Protein AF-A0A2N2T262-F1 (afdb_monomer)

Sequence (69 aa):
VMRHCFFPRHLARSGRQTEAAEGIRALVIDKDNAPVWQPARIEDVTPAMVQLFFSSPWPAHSHPLRALA

Secondary structure (DSSP, 8-state):
-HHHHH--GGGT--GGGSHHHHHHIIIIIS--S----SSSSGGG--HHHHHGGGS-SS-GGG-TTTT--

Mean predicted aligned error: 4.12 Å

Radius of gyration: 14.5 Å; Cα contacts (8 Å, |Δi|>4): 56; chains: 1; bounding box: 36×29×35 Å

Nearest PDB structures (foldseek):
  3bpt-assembly1_A  TM=9.228E-01  e=1.387E-01  Homo sapiens
  3ju1-assembly2_B  TM=8.629E-01  e=3.193E-01  Shewanella oneidensis MR-1
  4j2u-assembly2_B  TM=7.058E-01  e=5.001E-01  Cereibacter sphaeroides 2.4.1
  4hdt-assembly1_A  TM=8.473E-01  e=1.488E+00  Mycolicibacterium thermoresistibile ATCC 19527

Foldseek 3Di:
DVVCQQPVVVVVDHRCRGPNNQVCCCCPNVVVVDGCDVVNDPVPDDPSSVVCVPPDPDDLVGPPCNPPD

pLDDT: mean 90.93, std 6.83, range [62.69, 98.25]

Structure (mmCIF, N/CA/C/O backbone):
data_AF-A0A2N2T262-F1
#
_entry.id   AF-A0A2N2T262-F1
#
loop_
_atom_site.group_PDB
_atom_site.id
_atom_site.type_symbol
_atom_site.label_atom_id
_atom_site.label_alt_id
_atom_site.label_comp_id
_atom_site.label_asym_id
_atom_site.label_entity_id
_atom_site.label_seq_id
_atom_site.pdbx_PDB_ins_code
_atom_site.Cartn_x
_atom_site.Cartn_y
_atom_site.Cartn_z
_atom_site.occupancy
_atom_site.B_iso_or_equiv
_atom_site.auth_seq_id
_atom_site.auth_comp_id
_atom_site.auth_asym_id
_atom_site.auth_atom_id
_atom_site.pdbx_PDB_model_num
ATOM 1 N N . VAL A 1 1 ? 10.007 -1.733 -5.551 1.00 62.69 1 VAL A N 1
ATOM 2 C CA . VAL A 1 1 ? 9.137 -1.418 -4.393 1.00 62.69 1 VAL A CA 1
ATOM 3 C C . VAL A 1 1 ? 7.884 -0.641 -4.805 1.00 62.69 1 VAL A C 1
ATOM 5 O O . VAL A 1 1 ? 6.817 -1.227 -4.733 1.00 62.69 1 VAL A O 1
ATOM 8 N N . MET A 1 2 ? 7.980 0.580 -5.359 1.00 78.50 2 MET A N 1
ATOM 9 C CA . MET A 1 2 ? 6.798 1.414 -5.692 1.00 78.50 2 MET A CA 1
ATOM 10 C C . MET A 1 2 ? 5.717 0.738 -6.556 1.00 78.50 2 MET A C 1
ATOM 12 O O . MET A 1 2 ? 4.532 0.905 -6.296 1.00 78.50 2 MET A O 1
ATOM 16 N N . ARG A 1 3 ? 6.086 -0.075 -7.558 1.00 86.19 3 ARG A N 1
ATOM 17 C CA . ARG A 1 3 ? 5.094 -0.763 -8.409 1.00 86.19 3 ARG A CA 1
ATOM 18 C C . ARG A 1 3 ? 4.171 -1.698 -7.617 1.00 86.19 3 AR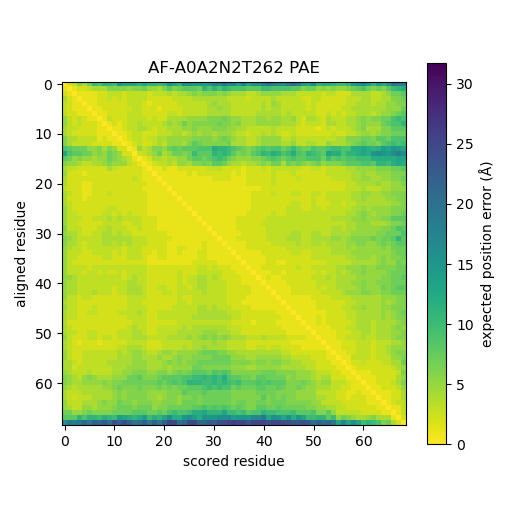G A C 1
ATOM 20 O O . ARG A 1 3 ? 2.992 -1.784 -7.938 1.00 86.19 3 ARG A O 1
ATOM 27 N N . HIS A 1 4 ? 4.686 -2.371 -6.587 1.00 89.44 4 HIS A N 1
ATOM 28 C CA . HIS A 1 4 ? 3.875 -3.261 -5.750 1.00 89.44 4 HIS A CA 1
ATOM 29 C C . HIS A 1 4 ? 2.868 -2.491 -4.891 1.00 89.44 4 HIS A C 1
ATOM 31 O O . HIS A 1 4 ? 1.795 -3.013 -4.635 1.00 89.44 4 HIS A O 1
ATOM 37 N N . CYS A 1 5 ? 3.145 -1.237 -4.522 1.00 88.94 5 CYS A N 1
ATOM 38 C CA . CYS A 1 5 ? 2.224 -0.405 -3.736 1.00 88.94 5 CYS A CA 1
ATOM 39 C C . CYS A 1 5 ? 0.913 -0.091 -4.482 1.00 88.94 5 CYS A C 1
ATOM 41 O O . CYS A 1 5 ? -0.150 -0.005 -3.869 1.00 88.94 5 CYS A O 1
ATOM 43 N N . PHE A 1 6 ? 0.979 0.054 -5.808 1.00 89.06 6 PHE A N 1
ATOM 44 C CA . PHE A 1 6 ? -0.176 0.403 -6.647 1.00 89.06 6 PHE A CA 1
ATOM 45 C C . PHE A 1 6 ? -0.745 -0.791 -7.427 1.00 89.06 6 PHE A C 1
ATOM 47 O O . PHE A 1 6 ? -1.898 -0.756 -7.851 1.00 89.06 6 PHE A O 1
ATOM 54 N N . PHE A 1 7 ? 0.039 -1.862 -7.599 1.00 89.19 7 PHE A N 1
ATOM 55 C CA . PHE A 1 7 ? -0.367 -3.066 -8.332 1.00 89.19 7 PHE A CA 1
ATOM 56 C C . PHE A 1 7 ? 0.012 -4.379 -7.611 1.00 89.19 7 PHE A C 1
ATOM 58 O O . PHE A 1 7 ? 0.700 -5.222 -8.203 1.00 89.19 7 PHE A O 1
ATOM 65 N N . PRO A 1 8 ? -0.420 -4.606 -6.355 1.00 88.19 8 PRO A N 1
ATOM 66 C CA . PRO A 1 8 ? -0.099 -5.818 -5.603 1.00 88.19 8 PRO A CA 1
ATOM 67 C C . PRO A 1 8 ? -0.967 -6.999 -6.062 1.00 88.19 8 PRO A C 1
ATOM 69 O O . PRO A 1 8 ? -1.859 -7.467 -5.353 1.00 88.19 8 PRO A O 1
ATOM 72 N N . ARG A 1 9 ? -0.687 -7.530 -7.260 1.00 85.25 9 ARG A N 1
ATOM 73 C CA . ARG A 1 9 ? -1.385 -8.719 -7.793 1.00 85.25 9 ARG A CA 1
ATOM 74 C C . ARG A 1 9 ? -1.291 -9.921 -6.852 1.00 85.25 9 ARG A C 1
ATOM 76 O O . ARG A 1 9 ? -2.215 -10.718 -6.789 1.00 85.25 9 ARG A O 1
ATOM 83 N N . HIS A 1 10 ? -0.193 -10.019 -6.109 1.00 87.19 10 HIS A N 1
ATOM 84 C CA . HIS A 1 10 ? 0.044 -11.075 -5.132 1.00 87.19 10 HIS A CA 1
ATOM 85 C C . HIS A 1 10 ? -0.855 -10.991 -3.887 1.00 87.19 10 HIS A C 1
ATOM 87 O O . HIS A 1 10 ? 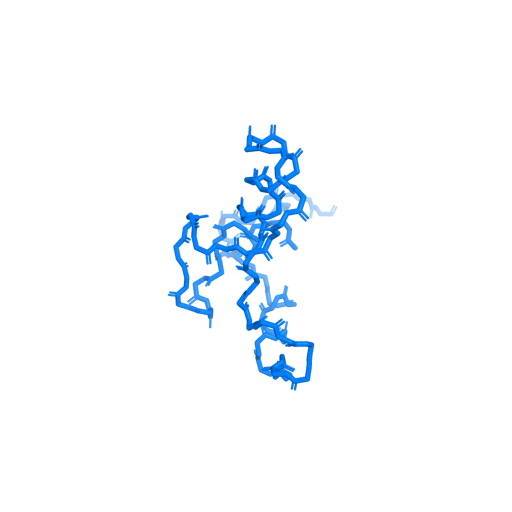-0.976 -11.977 -3.171 1.00 87.19 10 HIS A 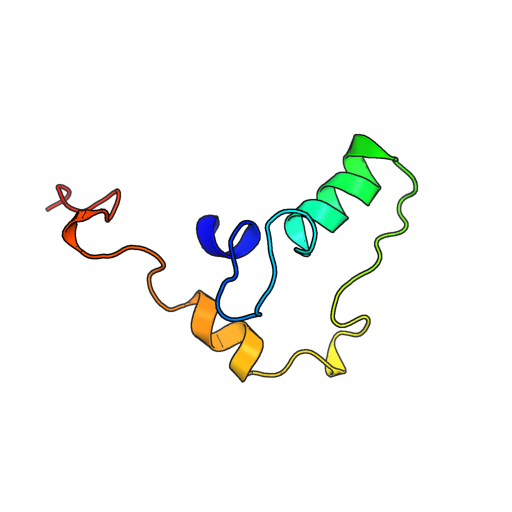O 1
ATOM 93 N N . LEU A 1 11 ? -1.508 -9.849 -3.649 1.00 89.69 11 LEU A N 1
ATOM 94 C CA . LEU A 1 11 ? -2.537 -9.682 -2.618 1.00 89.69 11 LEU A CA 1
ATOM 95 C C . LEU A 1 11 ? -3.959 -9.727 -3.198 1.00 89.69 11 LEU A C 1
ATOM 97 O O . LEU A 1 11 ? -4.906 -9.407 -2.489 1.00 89.69 11 LEU A O 1
ATOM 101 N N . ALA A 1 12 ? -4.114 -10.062 -4.486 1.00 88.62 12 ALA A N 1
ATOM 102 C CA . ALA A 1 12 ? -5.388 -10.034 -5.212 1.00 88.62 12 ALA A CA 1
ATOM 103 C C . ALA A 1 12 ? -6.130 -8.679 -5.150 1.00 88.62 12 ALA A C 1
ATOM 105 O O . ALA A 1 12 ? -7.354 -8.623 -5.252 1.00 88.62 12 ALA A O 1
ATOM 106 N N . ARG A 1 13 ? -5.393 -7.566 -5.023 1.00 88.38 13 ARG A N 1
ATOM 107 C CA . ARG A 1 13 ? -5.958 -6.209 -4.966 1.00 88.38 13 ARG A CA 1
ATOM 108 C C . ARG A 1 13 ? -5.752 -5.463 -6.281 1.00 88.38 13 ARG A C 1
ATOM 110 O O . ARG A 1 13 ? -4.727 -5.605 -6.952 1.00 88.38 13 ARG A O 1
ATOM 117 N N . SER A 1 14 ? -6.734 -4.640 -6.636 1.00 81.50 14 SER A N 1
ATOM 118 C CA . SER A 1 14 ? -6.681 -3.713 -7.771 1.00 81.50 14 SER A CA 1
ATOM 119 C C . SER A 1 14 ? -6.419 -2.286 -7.286 1.00 81.50 14 SER A C 1
ATOM 121 O O . SER A 1 14 ? -6.637 -1.991 -6.119 1.00 81.50 14 SER A O 1
ATOM 123 N N . GLY A 1 15 ? -5.952 -1.391 -8.163 1.00 75.62 15 GLY A N 1
ATOM 124 C CA . GLY A 1 15 ? -5.347 -0.105 -7.780 1.00 75.62 15 GLY A CA 1
ATOM 125 C C . GLY A 1 15 ? -6.116 0.774 -6.779 1.00 75.62 15 GLY A C 1
ATOM 126 O O . GLY A 1 15 ? -5.473 1.445 -5.987 1.00 75.62 15 GLY A O 1
ATOM 127 N N . ARG A 1 16 ? -7.459 0.759 -6.752 1.00 80.31 16 ARG A N 1
ATOM 128 C CA . ARG A 1 16 ? -8.260 1.512 -5.755 1.00 80.31 16 ARG A CA 1
ATOM 129 C C . ARG A 1 16 ? -8.362 0.839 -4.381 1.00 80.31 16 ARG A C 1
ATOM 131 O O . ARG A 1 16 ? -8.818 1.471 -3.443 1.00 80.31 16 ARG A O 1
ATOM 138 N N . GLN A 1 17 ? -7.986 -0.429 -4.280 1.00 85.62 17 GLN A N 1
ATOM 139 C CA . GLN A 1 17 ? -8.111 -1.270 -3.088 1.00 85.62 17 GLN A CA 1
ATOM 140 C C . GLN A 1 17 ? -6.746 -1.537 -2.438 1.00 85.62 17 GLN A C 1
ATOM 142 O O . GLN A 1 17 ? -6.556 -2.575 -1.814 1.00 85.62 17 GLN A O 1
ATOM 147 N N . THR A 1 18 ? -5.759 -0.665 -2.655 1.00 94.69 18 THR A N 1
ATOM 148 C CA . THR A 1 18 ? -4.424 -0.807 -2.060 1.00 94.69 18 THR A CA 1
ATOM 149 C C . THR A 1 18 ? -4.231 0.178 -0.917 1.00 94.69 18 THR A C 1
ATOM 151 O O . THR A 1 18 ? -4.789 1.272 -0.936 1.00 94.69 18 THR A O 1
ATOM 154 N N . GLU A 1 19 ? -3.353 -0.164 0.027 1.00 94.12 19 GLU A N 1
ATOM 155 C CA . GLU A 1 19 ? -3.018 0.719 1.154 1.00 94.12 19 GLU A CA 1
ATOM 156 C C . GLU A 1 19 ? -2.434 2.060 0.685 1.00 94.12 19 GLU A C 1
ATOM 158 O O . GLU A 1 19 ? -2.646 3.094 1.304 1.00 94.12 19 GLU A O 1
ATOM 163 N N . ALA A 1 20 ? -1.730 2.078 -0.453 1.00 94.31 20 ALA A N 1
ATOM 164 C CA . ALA A 1 20 ? -1.226 3.324 -1.021 1.00 94.31 20 ALA A CA 1
ATOM 165 C C . ALA A 1 20 ? -2.366 4.233 -1.502 1.00 94.31 20 ALA A C 1
ATOM 167 O O . ALA A 1 20 ? -2.347 5.433 -1.232 1.00 94.31 20 ALA A O 1
ATOM 168 N N . ALA A 1 21 ? -3.362 3.671 -2.196 1.00 95.06 21 ALA A N 1
ATOM 169 C CA . ALA A 1 21 ? -4.531 4.431 -2.624 1.00 95.06 21 ALA A CA 1
ATOM 170 C C . ALA A 1 21 ? -5.357 4.910 -1.425 1.00 95.06 21 ALA A C 1
ATOM 172 O O . ALA A 1 21 ? -5.808 6.053 -1.422 1.00 95.06 21 ALA A O 1
ATOM 173 N N . GLU A 1 22 ? -5.490 4.076 -0.396 1.00 96.25 22 GLU A N 1
ATOM 174 C CA . GLU A 1 22 ? -6.230 4.413 0.816 1.00 96.25 22 GLU A CA 1
ATOM 175 C C . GLU A 1 22 ? -5.548 5.511 1.639 1.00 96.25 22 GLU A C 1
ATOM 177 O O . GLU A 1 22 ? -6.197 6.465 2.063 1.00 96.25 22 GLU A O 1
ATOM 182 N N . GLY A 1 23 ? -4.223 5.452 1.788 1.00 95.94 23 GLY A N 1
ATOM 183 C CA . GLY A 1 23 ? -3.470 6.515 2.451 1.00 95.94 23 GLY A CA 1
ATOM 184 C C . GLY A 1 23 ? -3.583 7.851 1.712 1.00 95.94 23 GLY A C 1
ATOM 185 O O . GLY A 1 23 ? -3.767 8.892 2.341 1.00 95.94 23 GLY A O 1
ATOM 186 N N . ILE A 1 24 ? -3.541 7.831 0.373 1.00 96.12 24 ILE A N 1
ATOM 187 C CA . ILE A 1 24 ? -3.766 9.031 -0.450 1.00 96.12 24 ILE A CA 1
ATOM 188 C C . ILE A 1 24 ? -5.199 9.544 -0.278 1.00 96.12 24 ILE A C 1
ATOM 190 O O . ILE A 1 24 ? -5.389 10.751 -0.115 1.00 96.12 24 ILE A O 1
ATOM 194 N N . ARG A 1 25 ? -6.197 8.651 -0.294 1.00 97.25 25 ARG A N 1
ATOM 195 C CA . ARG A 1 25 ? -7.601 9.010 -0.075 1.00 97.25 25 ARG A CA 1
ATOM 196 C C . ARG A 1 25 ? -7.762 9.737 1.261 1.00 97.25 25 ARG A C 1
ATOM 198 O O . ARG A 1 25 ? -8.198 10.886 1.259 1.00 97.25 25 ARG A O 1
ATOM 205 N N . ALA A 1 26 ? -7.345 9.112 2.359 1.00 98.25 26 ALA A N 1
ATOM 206 C CA . ALA A 1 26 ? -7.548 9.628 3.710 1.00 98.25 26 ALA A CA 1
ATOM 207 C C . ALA A 1 26 ? -6.774 10.929 3.991 1.00 98.25 26 ALA A C 1
ATOM 209 O O . ALA A 1 26 ? -7.285 11.829 4.659 1.00 98.25 26 ALA A O 1
ATOM 210 N N . LEU A 1 27 ? -5.544 11.059 3.475 1.00 98.19 27 LEU A N 1
ATOM 211 C CA . LEU A 1 27 ? -4.67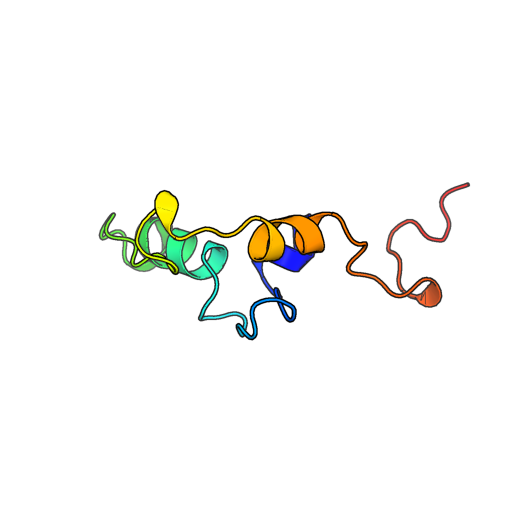7 12.204 3.780 1.00 98.19 27 LEU A CA 1
ATOM 212 C C . LEU A 1 27 ? -4.830 13.375 2.799 1.00 98.19 27 LEU A C 1
ATOM 214 O O . LEU A 1 27 ? -4.761 14.534 3.207 1.00 98.19 27 LEU A O 1
ATOM 218 N N . VAL A 1 28 ? -4.988 13.095 1.503 1.00 98.00 28 VAL A N 1
ATOM 219 C CA . VAL A 1 28 ? -4.873 14.111 0.439 1.00 98.00 28 VAL A CA 1
ATOM 220 C C . VAL A 1 28 ? -6.220 14.440 -0.193 1.00 98.00 28 VAL A C 1
ATOM 222 O O . VAL A 1 28 ? -6.493 15.619 -0.432 1.00 98.00 28 VAL A O 1
ATOM 225 N N . ILE A 1 29 ? -7.039 13.423 -0.479 1.00 96.62 29 ILE A N 1
ATOM 226 C CA . ILE A 1 29 ? -8.299 13.593 -1.216 1.00 96.62 29 ILE A CA 1
ATOM 227 C C . ILE A 1 29 ? -9.429 13.996 -0.269 1.00 96.62 29 ILE A C 1
ATOM 229 O O . ILE A 1 29 ? -9.901 15.129 -0.335 1.00 96.62 29 ILE A O 1
ATOM 233 N N . ASP A 1 30 ? -9.815 13.093 0.631 1.00 98.19 30 ASP A N 1
ATOM 234 C CA . ASP A 1 30 ? -10.944 13.286 1.545 1.00 98.19 30 ASP A CA 1
ATOM 235 C C . ASP A 1 30 ? -10.522 14.083 2.785 1.00 98.19 30 ASP A C 1
ATOM 237 O O . ASP A 1 30 ? -11.331 14.805 3.364 1.00 98.19 30 ASP A O 1
ATOM 241 N N . LYS A 1 31 ? -9.234 14.007 3.155 1.00 97.94 31 LYS A N 1
ATOM 242 C CA . LYS A 1 31 ? -8.633 14.712 4.305 1.00 97.94 31 LYS A CA 1
ATOM 243 C C . LYS A 1 31 ? -9.322 14.396 5.637 1.00 97.94 31 LYS A C 1
ATOM 245 O O . LYS A 1 31 ? -9.321 15.215 6.556 1.00 97.94 31 LYS A O 1
ATOM 250 N N . ASP A 1 32 ? -9.895 13.205 5.746 1.00 98.06 32 ASP A N 1
ATOM 251 C CA . ASP A 1 32 ? -10.580 12.730 6.946 1.00 98.06 32 ASP A CA 1
ATOM 252 C C . ASP A 1 32 ? -9.607 12.219 8.023 1.00 98.06 32 ASP A C 1
ATOM 254 O O . ASP A 1 32 ? -9.995 12.093 9.182 1.00 98.06 32 ASP A O 1
ATOM 258 N N . 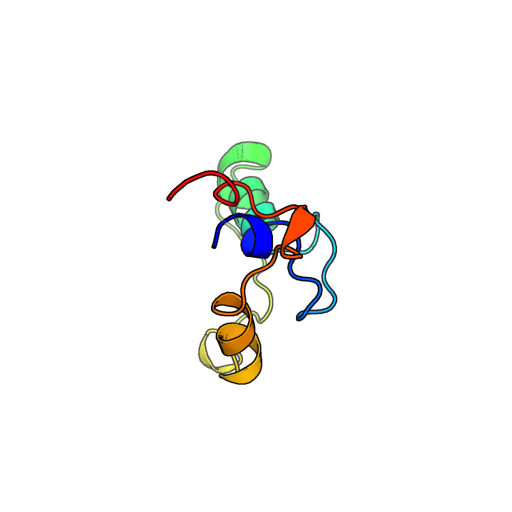ASN A 1 33 ? -8.339 11.969 7.666 1.00 97.38 33 ASN A N 1
ATOM 259 C CA . ASN A 1 33 ? -7.340 11.319 8.523 1.00 97.38 33 ASN A CA 1
ATOM 260 C C . ASN A 1 33 ? -7.813 9.961 9.087 1.00 97.38 33 ASN A C 1
ATOM 262 O O . ASN A 1 33 ? -7.346 9.529 10.142 1.00 97.38 33 ASN A O 1
ATOM 266 N N . ALA A 1 34 ? -8.719 9.279 8.384 1.00 97.69 34 ALA A N 1
ATOM 267 C CA . ALA A 1 34 ? -9.360 8.041 8.817 1.00 97.69 34 ALA A CA 1
ATOM 268 C C . ALA A 1 34 ? -9.187 6.932 7.760 1.00 97.69 34 ALA A C 1
ATOM 270 O O . ALA A 1 34 ? -10.145 6.563 7.075 1.00 97.69 34 ALA A O 1
ATOM 271 N N . PRO A 1 35 ? -7.965 6.394 7.593 1.00 97.12 35 PRO A N 1
ATOM 272 C CA . PRO A 1 35 ? -7.720 5.329 6.635 1.00 97.12 35 PRO A CA 1
ATOM 273 C C . PRO A 1 35 ? -8.322 3.988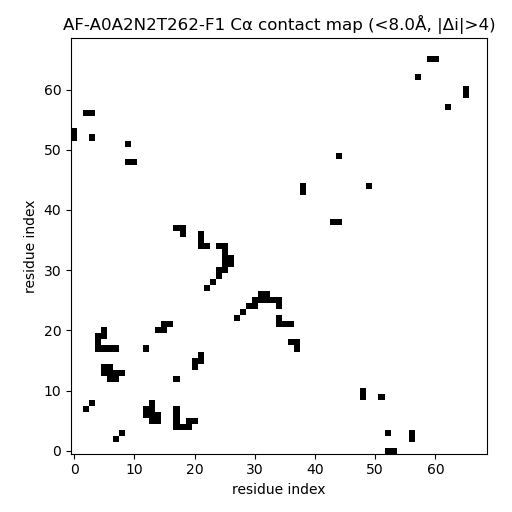 7.085 1.00 97.12 35 PRO A C 1
ATOM 275 O O . PRO A 1 35 ? -8.223 3.594 8.249 1.00 97.12 35 PRO A O 1
ATOM 278 N N . VAL A 1 36 ? -8.897 3.256 6.135 1.00 95.94 36 VAL A N 1
ATOM 279 C CA . VAL A 1 36 ? -9.477 1.918 6.291 1.00 95.94 36 VAL A CA 1
ATOM 280 C C . VAL A 1 36 ? -8.507 0.878 5.729 1.00 95.94 36 VAL A C 1
ATOM 282 O O . VAL A 1 36 ? -8.614 0.444 4.580 1.00 95.94 36 VAL A O 1
ATOM 285 N N . TRP A 1 37 ? -7.533 0.492 6.552 1.00 95.25 37 TRP A N 1
ATOM 286 C CA . TRP A 1 37 ? -6.471 -0.433 6.157 1.00 95.25 37 TRP A CA 1
ATOM 287 C C . TRP A 1 37 ? -6.944 -1.868 5.936 1.00 95.25 37 TRP A C 1
ATOM 289 O O . TRP A 1 37 ? -7.888 -2.350 6.570 1.00 95.25 37 TRP A O 1
ATOM 299 N N . GLN A 1 38 ? -6.231 -2.577 5.064 1.00 92.06 38 GLN A N 1
ATOM 300 C CA . GLN A 1 38 ? -6.416 -3.998 4.812 1.00 92.06 38 GLN A CA 1
ATOM 301 C C . GLN A 1 38 ? -5.066 -4.739 4.859 1.00 92.06 38 GLN A C 1
ATOM 303 O O . GLN A 1 38 ? -4.224 -4.581 3.972 1.00 92.06 38 GLN A O 1
ATOM 308 N N . PRO A 1 39 ? -4.854 -5.662 5.806 1.00 93.94 39 PRO A N 1
ATOM 309 C CA . PRO A 1 39 ? -5.712 -5.936 6.956 1.00 93.94 39 PRO A CA 1
ATOM 310 C C . PRO A 1 39 ? -5.761 -4.752 7.942 1.00 93.94 39 PRO A C 1
ATOM 312 O O . PRO A 1 39 ? -4.885 -3.892 7.937 1.00 93.94 39 PRO A O 1
ATOM 315 N N . ALA A 1 40 ? -6.804 -4.702 8.775 1.00 95.44 40 ALA A N 1
ATOM 316 C CA . ALA A 1 40 ? -7.083 -3.553 9.644 1.00 95.44 40 ALA A CA 1
ATOM 317 C C . ALA A 1 40 ? -6.083 -3.397 10.801 1.00 95.44 40 ALA A C 1
ATOM 319 O O . ALA A 1 40 ? -5.966 -2.318 11.385 1.00 95.44 40 ALA A O 1
ATOM 320 N N . ARG A 1 41 ? -5.388 -4.480 11.161 1.00 96.00 41 ARG A N 1
ATOM 321 C CA . ARG A 1 41 ? -4.459 -4.539 12.287 1.00 96.00 41 ARG A CA 1
ATOM 322 C C . ARG A 1 41 ? -3.113 -5.088 11.832 1.00 96.00 41 ARG A C 1
ATOM 324 O O . ARG A 1 41 ? -3.037 -5.875 10.891 1.00 96.00 41 ARG A O 1
ATOM 331 N N . ILE A 1 42 ? -2.038 -4.671 12.500 1.00 95.00 42 ILE A N 1
ATOM 332 C CA . ILE A 1 42 ? -0.679 -5.064 12.101 1.00 95.00 42 ILE A CA 1
ATOM 333 C C . ILE A 1 42 ? -0.434 -6.556 12.343 1.00 95.00 42 ILE A C 1
ATOM 335 O O . ILE A 1 42 ? 0.286 -7.197 11.584 1.00 95.00 42 ILE A O 1
ATOM 339 N N . GLU A 1 43 ? -1.073 -7.122 13.363 1.00 97.50 43 GLU A N 1
ATOM 340 C CA . GLU A 1 43 ? -0.937 -8.539 13.726 1.00 97.50 43 GLU A CA 1
ATOM 341 C C . GLU A 1 43 ? -1.502 -9.489 12.658 1.00 97.50 43 GLU A C 1
ATOM 343 O O . GLU A 1 43 ? -1.064 -10.632 12.551 1.00 97.50 43 GLU A O 1
ATOM 348 N N . ASP A 1 44 ? -2.432 -8.998 11.839 1.00 96.62 44 ASP A N 1
ATOM 349 C CA . ASP A 1 44 ? -3.048 -9.749 10.744 1.00 96.62 44 ASP A CA 1
ATOM 350 C C . ASP A 1 44 ? -2.163 -9.769 9.481 1.00 96.62 44 ASP A C 1
ATOM 352 O O . ASP A 1 44 ? -2.453 -10.477 8.509 1.00 96.62 44 ASP A O 1
ATOM 356 N N . VAL A 1 45 ? -1.076 -8.986 9.456 1.00 94.88 45 VAL A N 1
ATOM 357 C CA . VAL A 1 45 ? -0.129 -8.968 8.338 1.00 94.88 45 VAL A CA 1
ATOM 358 C C . VAL A 1 45 ? 0.747 -10.214 8.401 1.00 94.88 45 VAL A C 1
ATOM 360 O O . VAL A 1 45 ? 1.672 -10.331 9.203 1.00 94.88 45 VAL A O 1
ATOM 363 N N . THR A 1 46 ? 0.482 -11.157 7.501 1.00 96.00 46 THR A N 1
ATOM 364 C CA . THR A 1 46 ? 1.257 -12.400 7.435 1.00 96.00 46 THR A CA 1
ATOM 365 C C . THR A 1 46 ? 2.606 -12.194 6.730 1.00 96.00 46 THR A C 1
ATOM 367 O O . THR A 1 46 ? 2.705 -11.386 5.800 1.00 96.00 46 THR A O 1
ATOM 370 N N . PRO A 1 47 ? 3.646 -12.984 7.061 1.00 95.50 47 PRO A N 1
ATOM 371 C CA . PRO A 1 47 ? 4.917 -12.941 6.335 1.00 95.50 47 PRO A CA 1
ATOM 372 C C . PRO A 1 47 ? 4.760 -13.155 4.822 1.00 95.50 47 PRO A C 1
ATOM 374 O O . PRO A 1 47 ? 5.438 -12.502 4.032 1.00 95.50 47 PRO A O 1
ATOM 377 N N . ALA A 1 48 ? 3.827 -14.018 4.406 1.00 94.19 48 ALA A N 1
ATOM 378 C CA . ALA A 1 48 ? 3.555 -14.302 2.997 1.00 94.19 48 ALA A CA 1
ATOM 379 C C . ALA A 1 48 ? 3.060 -13.067 2.219 1.00 94.19 48 ALA A C 1
ATOM 381 O O . ALA A 1 48 ? 3.424 -12.894 1.056 1.00 94.19 48 ALA A O 1
ATOM 382 N N . MET A 1 49 ? 2.290 -12.178 2.863 1.00 92.31 49 MET A N 1
ATOM 383 C CA . MET A 1 49 ? 1.846 -10.916 2.253 1.00 92.31 49 MET A CA 1
ATOM 384 C C . MET A 1 49 ? 3.023 -9.985 1.938 1.00 92.31 49 MET A C 1
ATOM 386 O O . MET A 1 49 ? 2.978 -9.243 0.960 1.00 92.31 49 MET A O 1
ATOM 390 N N . VAL A 1 50 ? 4.080 -10.032 2.751 1.00 92.44 50 VAL A N 1
ATOM 391 C CA . VAL A 1 50 ? 5.227 -9.119 2.656 1.00 92.44 50 VAL A CA 1
ATOM 392 C C . VAL A 1 50 ? 6.325 -9.678 1.756 1.00 92.44 50 VAL A C 1
ATOM 394 O O . VAL A 1 50 ? 6.918 -8.932 0.978 1.00 92.44 50 VAL A O 1
ATOM 397 N N . GLN A 1 51 ? 6.596 -10.984 1.815 1.00 93.69 51 GLN A N 1
ATOM 398 C CA . GLN A 1 51 ? 7.705 -11.608 1.081 1.00 93.69 51 GLN A CA 1
ATOM 399 C C . GLN A 1 51 ? 7.685 -11.292 -0.423 1.00 93.69 51 GLN A C 1
ATOM 401 O O . GLN A 1 51 ? 8.726 -11.015 -1.020 1.00 93.69 51 GLN A O 1
ATOM 406 N N . LEU A 1 52 ? 6.498 -11.249 -1.031 1.00 89.69 52 LEU A N 1
ATOM 407 C CA . LEU A 1 52 ? 6.340 -11.013 -2.467 1.00 89.69 52 L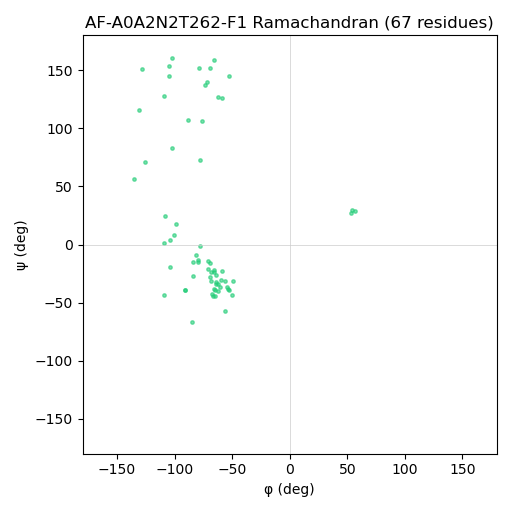EU A CA 1
ATOM 408 C C . LEU A 1 52 ? 6.652 -9.568 -2.903 1.00 89.69 52 LEU A C 1
ATOM 410 O O . LEU A 1 52 ? 6.905 -9.337 -4.088 1.00 89.69 52 LEU A O 1
ATOM 414 N N . PHE A 1 53 ? 6.748 -8.608 -1.974 1.00 90.19 53 PHE A N 1
ATOM 415 C CA . PHE A 1 53 ? 7.238 -7.255 -2.279 1.00 90.19 53 PHE A CA 1
ATOM 416 C C . PHE A 1 53 ? 8.730 -7.223 -2.633 1.00 90.19 53 PHE A C 1
ATOM 418 O O . PHE A 1 53 ? 9.172 -6.298 -3.325 1.00 90.19 53 PHE A O 1
ATOM 425 N N . PHE A 1 54 ? 9.498 -8.221 -2.188 1.00 90.62 54 PHE A N 1
ATOM 426 C CA . PHE A 1 54 ? 10.925 -8.347 -2.489 1.00 90.62 54 PHE A CA 1
ATOM 427 C C . PHE A 1 54 ? 11.191 -9.030 -3.834 1.00 90.62 54 PHE A C 1
ATOM 429 O O . PHE A 1 54 ? 12.285 -8.910 -4.382 1.00 90.62 54 PHE A O 1
ATOM 436 N N . SER A 1 55 ? 10.192 -9.695 -4.416 1.00 89.31 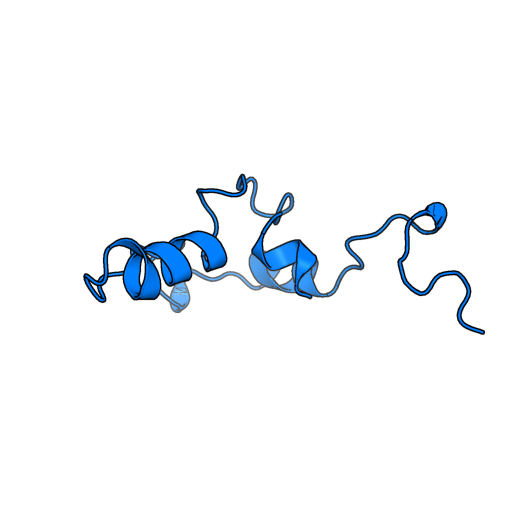55 SER A N 1
ATOM 437 C CA . SER A 1 55 ? 10.288 -10.211 -5.780 1.00 89.31 55 SER A CA 1
ATOM 438 C C . SER A 1 55 ? 10.197 -9.066 -6.788 1.00 89.31 55 SER A C 1
ATOM 440 O O . SER A 1 55 ? 9.355 -8.172 -6.660 1.00 89.31 55 SER A O 1
ATOM 442 N N . SER A 1 56 ? 11.045 -9.088 -7.820 1.00 88.38 56 SER A N 1
ATOM 443 C CA . SER A 1 56 ? 10.985 -8.076 -8.878 1.00 88.38 56 SER A CA 1
ATOM 444 C C . SER A 1 56 ? 9.600 -8.082 -9.540 1.00 88.38 56 SER A C 1
ATOM 446 O O . SER A 1 56 ? 9.156 -9.126 -10.018 1.00 88.38 56 SER A O 1
ATOM 448 N N . PRO A 1 57 ? 8.900 -6.933 -9.611 1.00 87.06 57 PRO A N 1
ATOM 449 C CA . PR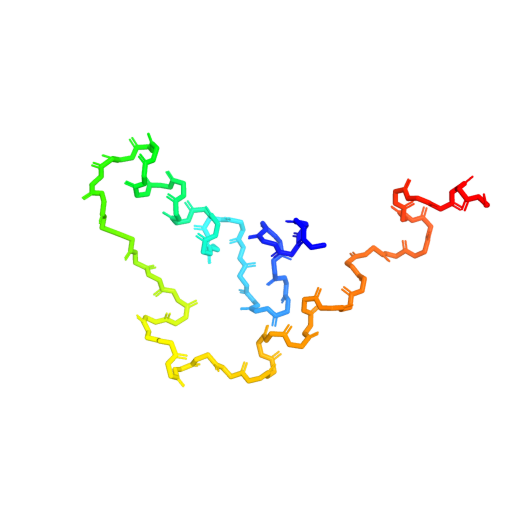O A 1 57 ? 7.592 -6.861 -10.252 1.00 87.06 57 PRO A CA 1
ATOM 450 C C . PRO A 1 57 ? 7.680 -6.819 -11.786 1.00 87.06 57 PRO A C 1
ATOM 452 O O . PRO A 1 57 ? 6.642 -6.734 -12.447 1.00 87.06 57 PRO A O 1
ATOM 455 N N . TRP A 1 58 ? 8.892 -6.817 -12.349 1.00 87.56 58 TRP A N 1
ATOM 456 C CA . TRP A 1 58 ? 9.136 -6.650 -13.775 1.00 87.56 58 TRP A CA 1
ATOM 457 C C . TRP A 1 58 ? 9.622 -7.955 -14.407 1.00 87.56 58 TRP A C 1
ATOM 459 O O . TRP A 1 58 ? 10.636 -8.501 -13.969 1.00 87.56 58 TRP A O 1
ATOM 469 N N . PRO A 1 59 ? 8.980 -8.412 -15.492 1.00 87.62 59 PRO A N 1
ATOM 470 C CA . PRO A 1 59 ? 9.616 -9.314 -16.441 1.00 87.62 59 PRO A CA 1
ATOM 471 C C . PRO A 1 59 ? 10.952 -8.747 -16.936 1.00 87.62 59 PRO A C 1
ATOM 473 O O . PRO A 1 59 ? 11.050 -7.537 -17.160 1.00 87.62 59 PRO A O 1
ATOM 476 N N . ALA A 1 60 ? 11.940 -9.613 -17.185 1.00 88.00 60 ALA A N 1
ATOM 477 C CA . ALA A 1 60 ? 13.294 -9.216 -17.593 1.00 88.00 60 ALA A CA 1
ATOM 478 C C . ALA A 1 60 ? 13.311 -8.219 -18.772 1.00 88.00 60 ALA A C 1
ATOM 480 O O . ALA A 1 60 ? 13.986 -7.196 -18.714 1.00 88.00 60 ALA A O 1
ATOM 481 N N . HIS A 1 61 ? 12.485 -8.455 -19.798 1.00 90.44 61 HIS A N 1
ATOM 482 C CA . HIS A 1 61 ? 12.387 -7.590 -20.982 1.00 90.44 61 HIS A CA 1
ATOM 483 C C . HIS A 1 61 ? 11.824 -6.186 -20.692 1.00 90.44 61 HIS A C 1
ATOM 485 O O . HIS A 1 61 ? 12.044 -5.256 -21.463 1.00 90.44 61 HIS A O 1
ATOM 491 N N . SER A 1 62 ? 11.095 -6.027 -19.588 1.00 90.62 62 SER A N 1
ATOM 492 C CA . SER A 1 62 ? 10.426 -4.781 -19.193 1.00 90.62 62 SER A CA 1
ATOM 493 C C . SER A 1 62 ? 11.082 -4.101 -17.992 1.00 90.62 62 SER A C 1
ATOM 495 O O . SER A 1 62 ? 10.590 -3.076 -17.529 1.00 90.62 62 SER A O 1
ATOM 497 N N . HIS A 1 63 ? 12.174 -4.665 -17.463 1.00 89.25 63 HIS A N 1
ATOM 498 C CA . HIS A 1 63 ? 12.832 -4.108 -16.290 1.00 89.25 63 HIS A CA 1
ATOM 499 C C . HIS A 1 63 ? 13.359 -2.694 -16.607 1.00 89.25 63 HIS A C 1
ATOM 501 O O . HIS A 1 63 ? 14.093 -2.526 -17.583 1.00 89.25 63 HIS A O 1
ATOM 507 N N . PRO A 1 64 ? 13.021 -1.660 -15.812 1.00 89.12 64 PRO A N 1
ATOM 508 C CA . PRO A 1 64 ? 13.351 -0.268 -16.133 1.00 89.12 64 PRO A CA 1
ATOM 509 C C . PRO A 1 64 ? 14.860 -0.016 -16.158 1.00 89.12 64 PRO A C 1
ATOM 511 O O . PRO A 1 64 ? 15.330 0.852 -16.881 1.00 89.12 64 PRO A O 1
ATOM 514 N N . LEU A 1 65 ? 15.622 -0.821 -15.415 1.00 90.00 65 LEU A N 1
ATOM 515 C CA . LEU A 1 65 ? 17.083 -0.772 -15.396 1.00 90.00 65 LEU A CA 1
ATOM 516 C C . LEU A 1 65 ? 17.729 -1.847 -16.286 1.00 90.00 65 LEU A C 1
ATOM 518 O O . LEU A 1 65 ? 18.895 -2.153 -16.101 1.00 90.00 65 LEU A O 1
ATOM 522 N N . ARG A 1 66 ? 16.999 -2.464 -17.231 1.00 90.88 66 ARG A N 1
ATOM 523 C CA . ARG A 1 66 ? 17.530 -3.585 -18.042 1.00 90.88 66 ARG A CA 1
ATOM 524 C C . ARG A 1 66 ? 18.791 -3.251 -18.852 1.00 90.88 66 ARG A C 1
ATOM 526 O O . ARG A 1 66 ? 19.484 -4.161 -19.275 1.00 90.88 66 ARG A O 1
ATOM 533 N N . ALA A 1 67 ? 19.015 -1.969 -19.142 1.00 92.69 67 ALA A N 1
ATOM 534 C CA . ALA A 1 67 ? 20.116 -1.480 -19.971 1.00 92.69 67 ALA A CA 1
ATOM 535 C C . ALA A 1 67 ? 21.247 -0.836 -19.151 1.00 92.69 67 ALA A C 1
ATOM 537 O O . ALA A 1 67 ? 22.178 -0.290 -19.732 1.00 92.69 67 ALA A O 1
ATOM 538 N N . LEU A 1 68 ? 21.150 -0.864 -17.819 1.00 86.12 68 LEU A N 1
ATOM 539 C CA . LEU A 1 68 ? 22.220 -0.423 -16.933 1.00 86.12 68 LEU A CA 1
ATOM 540 C C . LEU A 1 68 ? 23.128 -1.624 -16.665 1.00 86.12 68 LEU A C 1
ATOM 542 O O . LEU A 1 68 ? 22.716 -2.565 -15.985 1.00 86.12 68 LEU A O 1
ATOM 546 N N . ALA A 1 69 ? 24.309 -1.590 -17.280 1.00 64.56 69 ALA A N 1
ATOM 547 C CA . ALA A 1 69 ? 25.435 -2.467 -16.979 1.00 64.56 69 ALA A CA 1
ATOM 548 C C . ALA A 1 69 ? 26.271 -1.867 -15.843 1.00 64.56 69 ALA A C 1
ATOM 550 O O . ALA A 1 69 ? 26.411 -0.621 -15.828 1.00 64.56 69 ALA A O 1
#

Solvent-accessible surface area (backbone atoms only — not comparable to full-atom values): 4407 Å² total; per-residue (Å²): 103,74,66,46,48,53,53,33,63,92,73,77,36,54,54,83,68,24,65,53,42,33,50,43,37,17,61,69,69,73,56,68,74,66,61,84,52,84,63,80,46,76,87,68,60,49,69,76,75,53,58,61,60,76,48,79,93,50,58,76,95,65,33,91,61,65,84,68,128